Protein AF-A0A929E1N0-F1 (afdb_monomer)

Radius of gyration: 16.34 Å; Cα contacts (8 Å, |Δi|>4): 172; chains: 1; bounding box: 39×38×42 Å

Nearest PDB structures (foldseek):
  8rbm-assembly1_C  TM=8.958E-01  e=3.856E-07  Azotobacter vinelandii DJ
  8rb9-assembly1_C  TM=8.964E-01  e=5.893E-07  Azotobacter vinelandii DJ
  7zc6-assembly1_C  TM=8.868E-01  e=7.982E-06  Clostridium tetanomorphum
  8ad0-assembly1_A  TM=7.664E-01  e=1.557E-02  Vibrio cholerae

pLDDT: mean 90.68, std 6.7, range [62.09, 97.5]

Structure (mmCIF, N/CA/C/O backbone):
data_AF-A0A929E1N0-F1
#
_entry.id   AF-A0A929E1N0-F1
#
loop_
_atom_site.group_PDB
_atom_site.id
_atom_site.type_symbol
_atom_site.label_atom_id
_atom_site.label_alt_id
_atom_site.label_comp_id
_atom_site.label_asym_id
_atom_site.label_entity_id
_atom_site.label_seq_id
_atom_site.pdbx_PDB_ins_code
_atom_site.Cartn_x
_atom_site.Cartn_y
_atom_site.Cartn_z
_atom_site.occupancy
_atom_site.B_iso_or_equiv
_atom_site.auth_seq_id
_atom_site.auth_comp_id
_atom_site.auth_asym_id
_atom_site.auth_atom_id
_atom_site.pdbx_PDB_model_num
ATOM 1 N N . ALA A 1 1 ? 4.372 -18.404 -19.127 1.00 62.09 1 ALA A N 1
ATOM 2 C CA . ALA A 1 1 ? 5.176 -17.820 -18.043 1.00 62.09 1 ALA A CA 1
ATOM 3 C C . ALA A 1 1 ? 6.484 -18.589 -17.986 1.00 62.09 1 ALA A C 1
ATOM 5 O O . ALA A 1 1 ? 6.445 -19.800 -17.761 1.00 62.09 1 ALA A O 1
ATOM 6 N N . GLY A 1 2 ? 7.587 -17.924 -18.317 1.00 73.00 2 GLY A N 1
ATOM 7 C CA . GLY A 1 2 ? 8.935 -18.455 -18.166 1.00 73.00 2 GLY A CA 1
ATOM 8 C C . GLY A 1 2 ? 9.344 -18.569 -16.691 1.00 73.00 2 GLY A C 1
ATOM 9 O O . GLY A 1 2 ? 8.552 -18.255 -15.797 1.00 73.00 2 GLY A O 1
ATOM 10 N N . PRO A 1 3 ? 10.561 -19.058 -16.408 1.00 73.81 3 PRO A N 1
ATOM 11 C CA . PRO A 1 3 ? 11.113 -19.069 -15.056 1.00 73.81 3 PRO A CA 1
ATOM 12 C C . PRO A 1 3 ? 11.231 -17.633 -14.517 1.00 73.81 3 PRO A C 1
ATOM 14 O O . PRO A 1 3 ? 11.867 -16.805 -15.157 1.00 73.81 3 PRO A O 1
ATOM 17 N N . GLY A 1 4 ? 10.628 -17.347 -13.359 1.00 76.56 4 GLY A N 1
ATOM 18 C CA . GLY A 1 4 ? 10.686 -16.029 -12.701 1.00 76.56 4 GLY A CA 1
ATOM 19 C C . GLY A 1 4 ? 9.503 -15.093 -12.985 1.00 76.56 4 GLY A C 1
ATOM 20 O O . GLY A 1 4 ? 9.252 -14.183 -12.199 1.00 76.56 4 GLY A O 1
ATOM 21 N N . ASP A 1 5 ? 8.720 -15.348 -14.037 1.00 87.38 5 ASP A N 1
ATOM 22 C CA . ASP A 1 5 ? 7.544 -14.533 -14.360 1.00 87.38 5 ASP A CA 1
ATOM 23 C C . ASP A 1 5 ? 6.492 -14.590 -13.249 1.00 87.38 5 ASP A C 1
ATOM 25 O O . ASP A 1 5 ? 6.153 -15.658 -12.725 1.00 87.38 5 ASP A O 1
ATOM 29 N N . ARG A 1 6 ? 5.892 -13.438 -12.952 1.00 86.69 6 ARG A N 1
ATOM 30 C CA . ARG A 1 6 ? 4.810 -13.331 -11.974 1.00 86.69 6 ARG A CA 1
ATOM 31 C C . ARG A 1 6 ? 3.466 -13.409 -12.674 1.00 86.69 6 ARG A C 1
ATOM 33 O O . ARG A 1 6 ? 3.190 -12.669 -13.618 1.00 86.69 6 ARG A O 1
ATOM 40 N N . LEU A 1 7 ? 2.611 -14.290 -12.172 1.00 89.69 7 LEU A N 1
ATOM 41 C CA . LEU A 1 7 ? 1.217 -14.386 -12.583 1.00 89.69 7 LEU A CA 1
ATOM 42 C C . LEU A 1 7 ? 0.371 -13.540 -11.638 1.00 89.69 7 LEU A C 1
ATOM 44 O O . LEU A 1 7 ? 0.396 -13.758 -10.430 1.00 89.69 7 LEU A O 1
ATOM 48 N N . ILE A 1 8 ? -0.360 -12.571 -12.178 1.00 89.75 8 ILE A N 1
ATOM 49 C CA . ILE A 1 8 ? -1.186 -11.643 -11.406 1.00 89.75 8 ILE A CA 1
ATOM 50 C C . ILE A 1 8 ? -2.644 -11.820 -11.814 1.00 89.75 8 ILE A C 1
ATOM 52 O O . ILE A 1 8 ? -3.006 -11.630 -12.976 1.00 89.75 8 ILE A O 1
ATOM 56 N N . VAL A 1 9 ? -3.494 -12.155 -10.848 1.00 90.88 9 VAL A N 1
ATOM 57 C CA . VAL A 1 9 ? -4.940 -12.307 -11.042 1.00 90.88 9 VAL A CA 1
ATOM 58 C C . VAL A 1 9 ? -5.650 -11.042 -10.568 1.00 90.88 9 VAL A C 1
ATOM 60 O O . VAL A 1 9 ? -5.333 -10.510 -9.507 1.00 90.88 9 VAL A O 1
ATOM 63 N N . GLY A 1 10 ? -6.626 -10.559 -11.340 1.00 85.88 10 GLY A N 1
ATOM 64 C CA . GLY A 1 10 ? -7.432 -9.392 -10.967 1.00 85.88 10 GLY A CA 1
ATOM 65 C C . GLY A 1 10 ? -6.797 -8.050 -11.338 1.00 85.88 10 GLY A C 1
ATOM 66 O O . GLY A 1 10 ? -7.002 -7.064 -10.632 1.00 85.88 10 GLY A O 1
ATOM 67 N N . GLY A 1 11 ? -6.037 -8.003 -12.439 1.00 83.50 11 GLY A N 1
ATOM 68 C CA . GLY A 1 11 ? -5.536 -6.765 -13.050 1.00 83.50 11 GLY A CA 1
ATOM 69 C C . GLY A 1 11 ? -4.070 -6.423 -12.756 1.00 83.50 11 GLY A C 1
ATOM 70 O O . GLY A 1 11 ? -3.513 -6.895 -11.770 1.00 83.50 11 GLY A O 1
ATOM 71 N N . PRO A 1 12 ? -3.446 -5.541 -13.558 1.00 78.88 12 PRO A N 1
ATOM 72 C CA . PRO A 1 12 ? -2.018 -5.229 -13.447 1.00 78.88 12 PRO A CA 1
ATOM 73 C C . PRO A 1 12 ? -1.679 -4.364 -12.223 1.00 78.88 12 PRO A C 1
ATOM 75 O O . PRO A 1 12 ? -0.550 -4.381 -11.753 1.00 78.88 12 PRO A O 1
ATOM 78 N N . MET A 1 13 ? -2.656 -3.609 -11.706 1.00 82.06 13 MET A N 1
ATOM 79 C CA . MET A 1 13 ? -2.451 -2.642 -10.617 1.00 82.06 13 MET A CA 1
ATOM 80 C C . MET A 1 13 ? -2.979 -3.156 -9.276 1.00 82.06 13 MET A C 1
ATOM 82 O O . MET A 1 13 ? -2.273 -3.153 -8.274 1.00 82.06 13 MET A O 1
ATOM 86 N N . ARG A 1 14 ? -4.242 -3.604 -9.256 1.00 86.19 14 ARG A N 1
ATOM 87 C CA . ARG A 1 14 ? -4.933 -4.063 -8.039 1.00 86.19 14 ARG A CA 1
ATOM 88 C C . ARG A 1 14 ? -4.905 -5.576 -7.849 1.00 86.19 14 ARG A C 1
ATOM 90 O O . ARG A 1 14 ? -5.376 -6.051 -6.821 1.00 86.19 14 ARG A O 1
ATOM 97 N N . GLY A 1 15 ? -4.358 -6.317 -8.807 1.00 87.25 15 GLY A N 1
ATOM 98 C CA . GLY A 1 15 ? -4.316 -7.764 -8.728 1.00 87.25 15 GLY A CA 1
ATOM 99 C C . GLY A 1 15 ? -3.417 -8.288 -7.612 1.00 87.25 15 GLY A C 1
ATOM 100 O O . GLY A 1 15 ? -2.708 -7.548 -6.915 1.00 87.25 15 GLY A O 1
ATOM 101 N N . VAL A 1 16 ? -3.467 -9.603 -7.447 1.00 86.75 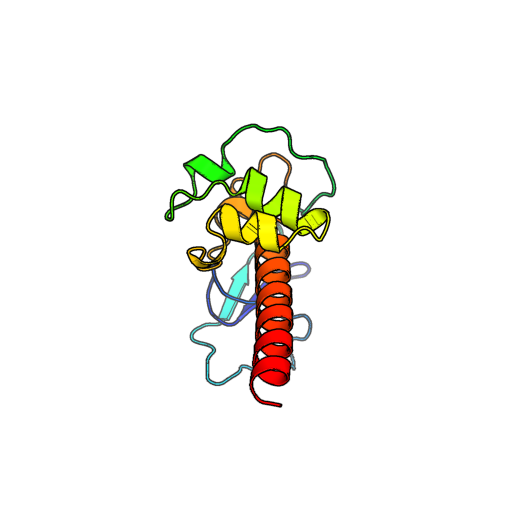16 VAL A N 1
ATOM 102 C CA . VAL A 1 16 ? -2.658 -10.352 -6.488 1.00 86.75 16 VAL A CA 1
ATOM 103 C C . VAL A 1 16 ? -1.797 -11.338 -7.261 1.00 86.75 16 VAL A C 1
ATOM 105 O O . VAL A 1 16 ? -2.271 -11.990 -8.192 1.00 86.75 16 VAL A O 1
ATOM 108 N N . ALA A 1 17 ? -0.520 -11.415 -6.891 1.00 87.94 17 ALA A N 1
ATOM 109 C CA . ALA A 1 17 ? 0.381 -12.410 -7.446 1.00 87.94 17 ALA A CA 1
ATOM 110 C C . ALA A 1 17 ? 0.006 -13.795 -6.900 1.00 87.94 17 ALA A C 1
ATOM 112 O O . ALA A 1 17 ? -0.066 -13.969 -5.683 1.00 87.94 17 ALA A O 1
ATOM 113 N N . ILE A 1 18 ? -0.236 -14.759 -7.787 1.00 89.12 18 ILE A N 1
ATOM 114 C CA . ILE A 1 18 ? -0.504 -16.146 -7.395 1.00 89.12 18 ILE A CA 1
ATOM 115 C C . ILE A 1 18 ? 0.808 -16.902 -7.224 1.00 89.12 18 ILE A C 1
ATOM 117 O O . ILE A 1 18 ? 1.762 -16.709 -7.981 1.00 89.12 18 ILE A O 1
ATOM 121 N N . TYR A 1 19 ? 0.846 -17.758 -6.209 1.00 85.62 19 TYR A N 1
ATOM 122 C CA . TYR A 1 19 ? 1.989 -18.625 -5.937 1.00 85.62 19 TYR A CA 1
ATOM 123 C C . TYR A 1 19 ? 1.886 -19.947 -6.703 1.00 85.62 19 TYR A C 1
ATOM 125 O O . TYR A 1 19 ? 2.880 -20.445 -7.227 1.00 85.62 19 TYR A O 1
ATOM 133 N N . ASP A 1 20 ? 0.668 -20.482 -6.795 1.00 87.62 20 ASP A N 1
ATOM 134 C CA . ASP A 1 20 ? 0.371 -21.758 -7.430 1.00 87.62 20 ASP A CA 1
ATOM 135 C C . ASP A 1 20 ? -0.428 -21.543 -8.723 1.00 87.62 20 ASP A C 1
ATOM 137 O O . ASP A 1 20 ? -1.405 -20.792 -8.755 1.00 87.62 20 ASP A O 1
ATOM 141 N N . LYS A 1 21 ? -0.001 -22.210 -9.797 1.00 86.62 21 LYS A N 1
ATOM 142 C CA . LYS A 1 21 ? -0.649 -22.154 -11.114 1.00 86.62 21 LYS A CA 1
ATOM 143 C C . LYS A 1 21 ? -1.953 -22.952 -11.141 1.00 86.62 21 LYS A C 1
ATOM 145 O O . LYS A 1 21 ? -2.804 -22.662 -11.980 1.00 86.62 21 LYS A O 1
ATOM 150 N N . ASP A 1 22 ? -2.124 -23.883 -10.207 1.00 89.06 22 ASP A N 1
ATOM 151 C CA . ASP A 1 22 ? -3.285 -24.768 -10.130 1.00 89.06 22 ASP A CA 1
ATOM 152 C C . ASP A 1 22 ? -4.404 -24.212 -9.222 1.00 89.06 22 ASP A C 1
ATOM 154 O O . ASP A 1 22 ? -5.491 -24.783 -9.152 1.00 89.06 22 ASP A O 1
ATOM 158 N N . GLN A 1 23 ? -4.193 -23.051 -8.582 1.00 87.06 23 GLN A N 1
ATOM 159 C CA . GLN A 1 23 ? -5.126 -22.417 -7.632 1.00 87.06 23 GLN A CA 1
ATOM 160 C C . GLN A 1 23 ? -6.495 -22.028 -8.239 1.00 87.06 23 GLN A C 1
ATOM 162 O O . GLN A 1 23 ? -7.456 -21.782 -7.507 1.00 87.06 23 GLN A O 1
ATOM 167 N N . GLY A 1 24 ? -6.612 -21.981 -9.568 1.00 84.94 24 GLY A N 1
ATOM 168 C CA . GLY A 1 24 ? -7.808 -21.495 -10.256 1.00 84.94 24 GLY A CA 1
ATOM 169 C C . GLY A 1 24 ? -8.019 -19.982 -10.094 1.00 84.94 24 GLY A C 1
ATOM 170 O O . GLY A 1 24 ? -7.243 -19.281 -9.447 1.00 84.94 24 GLY A O 1
ATOM 171 N N . VAL A 1 25 ? -9.071 -19.450 -10.723 1.00 87.88 25 VAL A N 1
ATOM 172 C CA . VAL A 1 25 ? -9.422 -18.019 -10.662 1.00 87.88 25 VAL A CA 1
ATOM 173 C C . VAL A 1 25 ? -10.766 -17.820 -9.966 1.00 87.88 25 VAL A C 1
ATOM 175 O O . VAL A 1 25 ? -11.720 -18.558 -10.207 1.00 87.88 25 VAL A O 1
ATOM 178 N N . GLY A 1 26 ? -10.846 -16.817 -9.090 1.00 85.19 26 GLY A N 1
ATOM 179 C CA . GLY A 1 26 ? -12.093 -16.446 -8.417 1.00 85.19 26 GLY A CA 1
ATOM 180 C C . GLY A 1 26 ? -13.064 -15.710 -9.345 1.00 85.19 26 GLY A C 1
ATOM 181 O O . GLY A 1 26 ? -12.656 -15.130 -10.347 1.00 85.19 26 GLY A O 1
ATOM 182 N N . LYS A 1 27 ? -14.351 -15.668 -8.978 1.00 87.00 27 LYS A N 1
ATOM 183 C CA . LYS A 1 27 ? -15.403 -14.960 -9.742 1.00 87.00 27 LYS A CA 1
ATOM 184 C C . LYS A 1 27 ? -15.114 -13.466 -9.949 1.00 87.00 27 LYS A C 1
ATOM 186 O O . LYS A 1 27 ? -15.553 -12.882 -10.931 1.00 87.00 27 LYS A O 1
ATOM 191 N N . ASP A 1 28 ? -14.378 -12.864 -9.016 1.00 83.06 28 ASP A N 1
ATOM 192 C CA . ASP A 1 28 ? -14.049 -11.438 -9.019 1.00 83.06 28 ASP A CA 1
ATOM 193 C C . ASP A 1 28 ? -12.801 -11.143 -9.880 1.00 83.06 28 ASP A C 1
ATOM 195 O O . ASP A 1 28 ? -12.405 -9.988 -10.059 1.00 83.06 28 ASP A O 1
ATOM 199 N N . ALA A 1 29 ? -12.168 -12.184 -10.440 1.00 83.31 29 ALA A N 1
ATOM 200 C CA . ALA A 1 29 ? -11.040 -12.043 -11.344 1.00 83.31 29 ALA A CA 1
ATOM 201 C C . ALA A 1 29 ? -11.512 -11.574 -12.725 1.00 83.31 29 ALA A C 1
ATOM 203 O O . ALA A 1 29 ? -12.130 -12.314 -13.484 1.00 83.31 29 ALA A O 1
ATOM 204 N N . TYR A 1 30 ? -11.147 -10.347 -13.085 1.00 84.62 30 TYR A N 1
ATOM 205 C CA . TYR A 1 30 ? -11.462 -9.759 -14.391 1.00 84.62 30 TYR A CA 1
ATOM 206 C C . TYR A 1 30 ? -10.319 -9.876 -15.415 1.00 84.62 30 TYR A C 1
ATOM 208 O O . TYR A 1 30 ? -10.434 -9.382 -16.533 1.00 84.62 30 TYR A O 1
ATOM 216 N N . GLY A 1 31 ? -9.200 -10.508 -15.051 1.00 87.94 31 GLY A N 1
ATOM 217 C CA . GLY A 1 31 ? -8.087 -10.751 -15.967 1.00 87.94 31 GLY A CA 1
ATOM 218 C C . GLY A 1 31 ? -6.898 -11.446 -15.310 1.00 87.94 31 GLY A C 1
ATOM 219 O O . GLY A 1 31 ? -6.694 -11.328 -14.098 1.00 87.94 31 GLY A O 1
ATOM 220 N N . LEU A 1 32 ? -6.113 -12.146 -16.131 1.00 89.75 32 LEU A N 1
ATOM 221 C CA . LEU A 1 32 ? -4.841 -12.769 -15.770 1.00 89.75 32 LEU A CA 1
ATOM 222 C C . LEU A 1 32 ? -3.716 -12.058 -16.525 1.00 89.75 32 LEU A C 1
ATOM 224 O O . LEU A 1 32 ? -3.748 -11.964 -17.750 1.00 89.75 32 LEU A O 1
ATOM 228 N N . PHE A 1 33 ? -2.726 -11.576 -15.786 1.00 88.88 33 PHE A N 1
ATOM 229 C CA . PHE A 1 33 ? -1.583 -10.845 -16.312 1.00 88.88 33 PHE A CA 1
ATOM 230 C C . PHE A 1 33 ? -0.313 -11.647 -16.059 1.00 88.88 33 PHE A C 1
ATOM 232 O O . PHE A 1 33 ? -0.124 -12.207 -14.980 1.00 88.88 33 PHE A O 1
ATOM 239 N N . VAL A 1 34 ? 0.555 -11.694 -17.065 1.00 89.50 34 VAL A N 1
ATOM 240 C CA . VAL A 1 34 ? 1.896 -12.267 -16.952 1.00 89.50 34 VAL A CA 1
ATOM 241 C C . VAL A 1 34 ? 2.869 -11.102 -16.983 1.00 89.50 34 VAL A C 1
ATOM 243 O O . VAL A 1 34 ? 2.912 -10.370 -17.969 1.00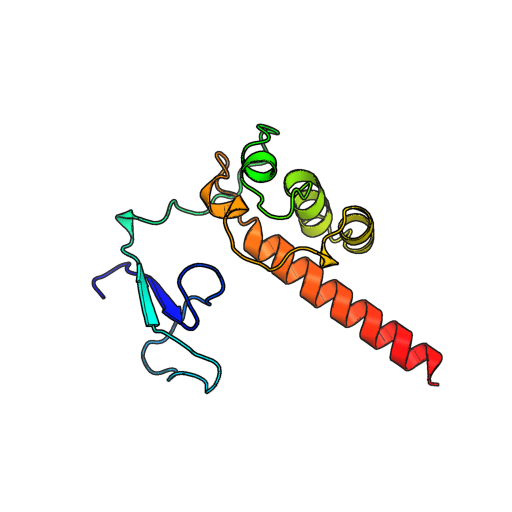 89.50 34 VAL A O 1
ATOM 246 N N . VAL A 1 35 ? 3.601 -10.909 -15.891 1.00 85.88 35 VAL A N 1
ATOM 247 C CA . VAL A 1 35 ? 4.623 -9.867 -15.774 1.00 85.88 35 VAL A CA 1
ATOM 248 C C . VAL A 1 35 ? 5.983 -10.542 -15.814 1.00 85.88 35 VAL A C 1
ATOM 250 O O . VAL A 1 35 ? 6.242 -11.441 -15.010 1.00 85.88 35 VAL A O 1
ATOM 253 N N . SER A 1 36 ? 6.823 -10.119 -16.759 1.00 87.75 36 SER A N 1
ATOM 254 C CA . SER A 1 36 ? 8.196 -10.611 -16.877 1.00 87.75 36 SER A CA 1
ATOM 255 C C . SER A 1 36 ? 8.990 -10.249 -15.625 1.00 87.75 36 SER A C 1
ATOM 257 O O . SER A 1 36 ? 8.821 -9.159 -15.071 1.00 87.75 36 SER A O 1
ATOM 259 N N . ASP A 1 37 ? 9.893 -11.130 -15.199 1.00 82.56 37 ASP A N 1
ATOM 260 C CA . ASP A 1 37 ? 10.814 -10.846 -14.089 1.00 82.56 37 ASP A CA 1
ATOM 261 C C . ASP A 1 37 ? 11.654 -9.577 -14.340 1.00 82.56 37 ASP A C 1
ATOM 263 O O . ASP A 1 37 ? 11.932 -8.809 -13.421 1.00 82.56 37 ASP A O 1
ATOM 267 N N . SER A 1 38 ? 11.972 -9.286 -15.608 1.00 82.69 38 SER A N 1
ATOM 268 C CA . SER A 1 38 ? 12.704 -8.077 -16.015 1.00 82.69 38 SER A CA 1
ATOM 269 C C . SER A 1 38 ? 11.965 -6.769 -15.735 1.00 82.69 38 SER A C 1
ATOM 271 O O . SER A 1 38 ? 12.600 -5.723 -15.596 1.00 82.69 38 SER A O 1
ATOM 273 N N . ASP A 1 39 ? 10.634 -6.810 -15.694 1.00 78.69 39 ASP A N 1
ATOM 274 C CA . ASP A 1 39 ? 9.799 -5.609 -15.699 1.00 78.69 39 ASP A CA 1
ATOM 275 C C . ASP A 1 39 ? 9.502 -5.114 -14.283 1.00 78.69 39 ASP A C 1
ATOM 277 O O . ASP A 1 39 ? 9.081 -3.968 -14.098 1.00 78.69 39 ASP A O 1
ATOM 281 N N . PHE A 1 40 ? 9.726 -5.956 -13.267 1.00 72.56 40 PHE A N 1
ATOM 282 C CA . PHE A 1 40 ? 9.432 -5.614 -11.884 1.00 72.56 40 PHE A CA 1
ATOM 283 C C . PHE A 1 40 ? 10.715 -5.417 -11.066 1.00 72.56 40 PHE A C 1
ATOM 285 O O . PHE A 1 40 ? 11.461 -6.371 -10.842 1.00 72.56 40 PHE A O 1
ATOM 292 N N . PRO A 1 41 ? 10.980 -4.206 -10.543 1.00 71.00 41 PRO A N 1
ATOM 293 C CA . PRO A 1 41 ? 12.140 -3.994 -9.692 1.00 71.00 41 PRO A CA 1
ATOM 294 C C . PRO A 1 41 ? 12.029 -4.836 -8.405 1.00 71.00 41 PRO A C 1
ATOM 296 O O . PRO A 1 41 ? 10.951 -4.907 -7.806 1.00 71.00 41 PRO A O 1
ATOM 299 N N . PRO A 1 42 ? 13.122 -5.470 -7.940 1.00 80.81 42 PRO A N 1
ATOM 300 C CA . PRO A 1 42 ? 13.107 -6.256 -6.712 1.00 80.81 42 PRO A CA 1
ATOM 301 C C . PRO A 1 42 ? 12.742 -5.378 -5.517 1.00 80.81 42 PRO A C 1
ATOM 303 O O . PRO A 1 42 ? 13.205 -4.244 -5.410 1.00 80.81 42 PRO A O 1
ATOM 306 N N . VAL A 1 43 ? 11.935 -5.920 -4.610 1.00 85.06 43 VAL A N 1
ATOM 307 C CA . VAL A 1 43 ? 11.616 -5.265 -3.339 1.00 85.06 43 VAL A CA 1
ATOM 308 C C . VAL A 1 43 ? 12.847 -5.317 -2.438 1.00 85.06 43 VAL A C 1
ATOM 310 O O . VAL A 1 43 ? 13.520 -6.345 -2.379 1.00 85.06 43 VAL A O 1
ATOM 313 N N . THR A 1 44 ? 13.133 -4.225 -1.738 1.00 86.94 44 THR A N 1
ATOM 314 C CA . THR A 1 44 ? 14.230 -4.137 -0.769 1.00 86.9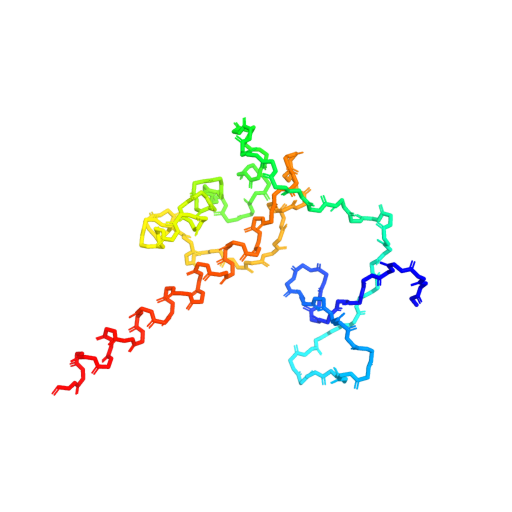4 44 THR A CA 1
ATOM 315 C C . THR A 1 44 ? 13.715 -3.676 0.596 1.00 86.94 44 THR A C 1
ATOM 317 O O . THR A 1 44 ? 12.598 -3.172 0.741 1.00 86.94 44 THR A O 1
ATOM 320 N N . ASP A 1 45 ? 14.552 -3.862 1.609 1.00 83.88 45 ASP A N 1
ATOM 321 C CA . ASP A 1 45 ? 14.351 -3.503 3.015 1.00 83.88 45 ASP A CA 1
ATOM 322 C C . ASP A 1 45 ? 15.037 -2.178 3.396 1.00 83.88 45 ASP A C 1
ATOM 324 O O . ASP A 1 45 ? 15.155 -1.823 4.568 1.00 83.88 45 ASP A O 1
ATOM 328 N N . ILE A 1 46 ? 15.481 -1.410 2.399 1.00 89.50 46 ILE A N 1
ATOM 329 C CA . ILE A 1 46 ? 16.181 -0.147 2.619 1.00 89.50 46 ILE A CA 1
ATOM 330 C C . ILE A 1 46 ? 15.208 0.895 3.185 1.00 89.50 46 ILE A C 1
ATOM 332 O O . ILE A 1 46 ? 14.058 1.029 2.754 1.00 89.50 46 ILE A O 1
ATOM 336 N N . ALA A 1 47 ? 15.694 1.692 4.136 1.00 91.62 47 ALA A N 1
ATOM 337 C CA . ALA A 1 47 ? 14.931 2.778 4.734 1.00 91.62 47 ALA A CA 1
ATOM 338 C C . ALA A 1 47 ? 14.463 3.824 3.701 1.00 91.62 47 ALA A C 1
ATOM 340 O O . ALA A 1 47 ? 15.060 4.039 2.644 1.00 91.62 47 ALA A O 1
ATOM 341 N N . CYS A 1 48 ? 13.377 4.528 4.028 1.00 93.38 48 CYS A N 1
ATOM 342 C CA . CYS A 1 48 ? 12.858 5.598 3.179 1.00 93.38 48 CYS A CA 1
ATOM 343 C C . CYS A 1 48 ? 13.874 6.744 3.026 1.00 93.38 48 CYS A C 1
ATOM 345 O O . CYS A 1 48 ? 14.281 7.355 4.011 1.00 93.38 48 CYS A O 1
ATOM 347 N N . LEU A 1 49 ? 14.194 7.096 1.777 1.00 94.44 49 LEU A N 1
ATOM 348 C CA . LEU A 1 49 ? 15.106 8.198 1.434 1.00 94.44 49 LEU A CA 1
ATOM 349 C C . LEU A 1 49 ? 14.454 9.592 1.508 1.00 94.44 49 LEU A C 1
ATOM 351 O O . LEU A 1 49 ? 15.129 10.594 1.311 1.00 94.44 49 LEU A O 1
ATOM 355 N N . ASN A 1 50 ? 13.143 9.669 1.761 1.00 93.88 50 ASN A N 1
ATOM 356 C CA . ASN A 1 50 ? 12.346 10.906 1.739 1.00 93.88 50 ASN A CA 1
ATOM 357 C C . ASN A 1 50 ? 12.429 11.693 0.411 1.00 93.88 50 ASN A C 1
ATOM 359 O O . ASN A 1 50 ? 12.335 12.914 0.408 1.00 93.88 50 ASN A O 1
ATOM 363 N N . CYS A 1 51 ? 12.558 10.998 -0.725 1.00 95.31 51 CYS A N 1
ATOM 364 C CA . CYS A 1 51 ? 12.644 11.622 -2.053 1.00 95.31 51 CYS A CA 1
ATOM 365 C C . CYS A 1 51 ? 11.329 12.240 -2.566 1.00 95.31 51 CYS A C 1
ATOM 367 O O . CYS A 1 51 ? 11.364 13.098 -3.434 1.00 95.31 51 CYS A O 1
ATOM 369 N N . GLY A 1 52 ? 10.167 11.805 -2.065 1.00 94.75 52 GLY A N 1
ATOM 370 C CA . GLY A 1 52 ? 8.858 12.353 -2.455 1.00 94.75 52 GLY A CA 1
ATOM 371 C C . GLY A 1 52 ? 8.230 11.779 -3.735 1.00 94.75 52 GLY A C 1
ATOM 372 O O . GLY A 1 52 ? 7.045 12.009 -3.959 1.00 94.75 52 GLY A O 1
ATOM 373 N N . GLU A 1 53 ? 8.938 10.956 -4.515 1.00 96.31 53 GLU A N 1
ATOM 374 C CA . GLU A 1 53 ? 8.429 10.373 -5.778 1.00 96.31 53 GLU A CA 1
ATOM 375 C C . GLU A 1 53 ? 7.091 9.632 -5.613 1.00 96.31 53 GLU A C 1
ATOM 377 O O . GLU A 1 53 ? 6.144 9.828 -6.371 1.00 96.31 53 GLU A O 1
ATOM 382 N N . CYS A 1 54 ? 6.965 8.828 -4.553 1.00 95.50 54 CYS A N 1
ATOM 383 C CA . CYS A 1 54 ? 5.729 8.098 -4.260 1.00 95.50 54 CYS A CA 1
ATOM 384 C C . CYS A 1 54 ? 4.523 9.005 -3.948 1.00 95.50 54 CYS A C 1
ATOM 386 O O . CYS A 1 54 ? 3.386 8.581 -4.148 1.00 95.50 54 CYS A O 1
ATOM 388 N N . VAL A 1 55 ? 4.762 10.229 -3.463 1.00 96.25 55 VAL A N 1
ATOM 389 C CA . VAL A 1 55 ? 3.720 11.233 -3.197 1.00 96.25 55 VAL A CA 1
ATOM 390 C C . VAL A 1 55 ? 3.329 11.919 -4.503 1.00 96.25 55 VAL A C 1
ATOM 392 O O . VAL A 1 55 ? 2.142 12.032 -4.798 1.00 96.25 55 VAL A O 1
ATOM 395 N N . ALA A 1 56 ? 4.316 12.306 -5.318 1.00 96.44 56 ALA A N 1
ATOM 396 C CA . ALA A 1 56 ? 4.093 12.950 -6.611 1.00 96.44 56 ALA A CA 1
ATOM 397 C C . ALA A 1 56 ? 3.330 12.049 -7.599 1.00 96.44 56 ALA A C 1
ATOM 399 O O . ALA A 1 56 ? 2.416 12.511 -8.278 1.00 96.44 56 ALA A O 1
ATOM 400 N N . ALA A 1 57 ? 3.655 10.754 -7.638 1.00 95.38 57 ALA A N 1
ATOM 401 C CA . ALA A 1 57 ? 2.989 9.782 -8.502 1.00 95.38 57 ALA A CA 1
ATOM 402 C C . ALA A 1 57 ? 1.614 9.320 -7.979 1.00 95.38 57 ALA A C 1
ATOM 404 O O . ALA A 1 57 ? 0.918 8.571 -8.665 1.00 95.38 57 ALA A O 1
ATOM 405 N N . CYS A 1 58 ? 1.211 9.705 -6.760 1.00 96.50 58 CYS A N 1
ATOM 406 C CA . CYS A 1 58 ? -0.037 9.233 -6.171 1.00 96.50 58 CYS A CA 1
ATOM 407 C C . CYS A 1 58 ? -1.254 9.936 -6.807 1.00 96.50 58 CYS A C 1
ATOM 409 O O . CYS A 1 58 ? -1.442 11.137 -6.598 1.00 96.50 58 CYS A O 1
ATOM 411 N N . PRO A 1 59 ? -2.164 9.210 -7.484 1.00 95.19 59 PRO A N 1
ATOM 412 C CA . PRO A 1 59 ? -3.359 9.810 -8.086 1.00 95.19 59 PRO A CA 1
ATOM 413 C C . PRO A 1 59 ? -4.343 10.360 -7.042 1.00 95.19 59 PRO A C 1
ATOM 415 O O . PRO A 1 59 ? -5.066 11.311 -7.318 1.00 95.19 59 PRO A O 1
ATOM 418 N N . ALA A 1 60 ? -4.343 9.796 -5.830 1.00 95.81 60 ALA A N 1
ATOM 419 C CA . ALA A 1 60 ? -5.139 10.271 -4.698 1.00 95.81 60 ALA A CA 1
ATOM 420 C C . ALA A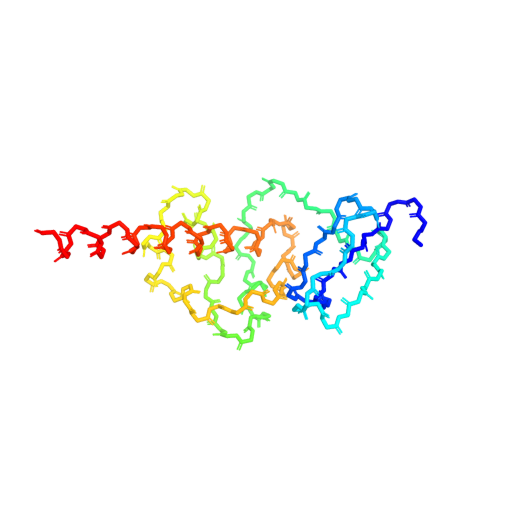 1 60 ? -4.454 11.399 -3.901 1.00 95.81 60 ALA A C 1
ATOM 422 O O . ALA A 1 60 ? -5.015 11.868 -2.916 1.00 95.81 60 ALA A O 1
ATOM 423 N N . ARG A 1 61 ? -3.243 11.828 -4.301 1.00 94.44 61 ARG A N 1
ATOM 424 C CA . ARG A 1 61 ? -2.451 12.878 -3.631 1.00 94.44 61 ARG A CA 1
ATOM 425 C C . ARG A 1 61 ? -2.221 12.620 -2.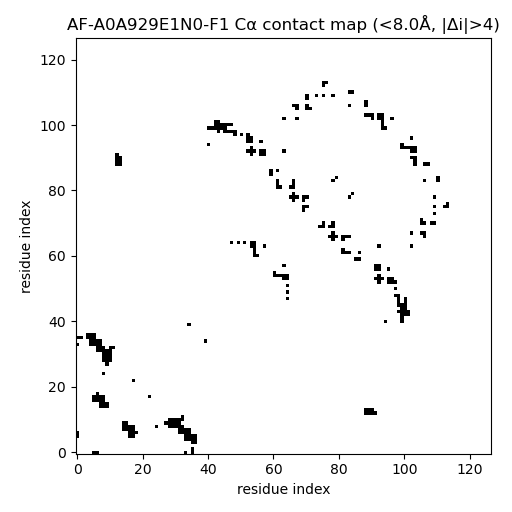134 1.00 94.44 61 ARG A C 1
ATOM 427 O O . ARG A 1 61 ? -2.229 13.543 -1.325 1.00 94.44 61 ARG A O 1
ATOM 434 N N . LEU A 1 62 ? -2.009 11.355 -1.773 1.00 96.31 62 LEU A N 1
ATOM 435 C CA . LEU A 1 62 ? -1.755 10.944 -0.394 1.00 96.31 62 LEU A CA 1
ATOM 436 C C . LEU A 1 62 ? -0.280 11.087 -0.020 1.00 96.31 62 LEU A C 1
ATOM 438 O O . LEU A 1 62 ? 0.618 10.883 -0.839 1.00 96.31 62 LEU A O 1
ATOM 442 N N . SER A 1 63 ? -0.032 11.338 1.264 1.00 95.88 63 SER A N 1
ATOM 443 C CA . SER A 1 63 ? 1.309 11.315 1.855 1.00 95.88 63 SER A CA 1
ATOM 444 C C . SER A 1 63 ? 1.760 9.868 2.099 1.00 95.88 63 SER A C 1
ATOM 446 O O . SER A 1 63 ? 1.824 9.375 3.227 1.00 95.88 63 SER A O 1
ATOM 448 N N . VAL A 1 64 ? 2.011 9.139 1.007 1.00 96.00 64 VAL A N 1
ATOM 449 C CA . VAL A 1 64 ? 2.271 7.690 1.037 1.00 96.00 64 VAL A CA 1
ATOM 450 C C . VAL A 1 64 ? 3.511 7.338 1.861 1.00 96.00 64 VAL A C 1
ATOM 452 O O . VAL A 1 64 ? 3.541 6.312 2.544 1.00 96.00 64 VAL A O 1
ATOM 455 N N . ASN A 1 65 ? 4.531 8.195 1.837 1.00 95.00 65 ASN A N 1
ATOM 456 C CA . ASN A 1 65 ? 5.726 8.034 2.661 1.00 95.00 65 ASN A CA 1
ATOM 457 C C . ASN A 1 65 ? 5.387 8.015 4.160 1.00 95.00 65 ASN A C 1
ATOM 459 O O . ASN A 1 65 ? 5.942 7.194 4.882 1.00 95.00 65 ASN A O 1
ATOM 463 N N . MET A 1 66 ? 4.473 8.869 4.627 1.00 96.38 66 MET A N 1
ATOM 464 C CA . MET A 1 66 ? 4.071 8.913 6.036 1.00 96.38 66 MET A CA 1
ATOM 465 C C . MET A 1 66 ? 3.163 7.742 6.400 1.00 96.38 66 MET A C 1
ATOM 467 O O . MET A 1 66 ? 3.448 7.044 7.370 1.00 96.38 66 MET A O 1
ATOM 471 N N . ILE A 1 67 ? 2.144 7.462 5.578 1.00 97.00 67 ILE A N 1
ATOM 472 C CA . ILE A 1 67 ? 1.226 6.324 5.769 1.00 97.00 67 ILE A CA 1
ATOM 473 C C . ILE A 1 67 ? 2.013 5.021 5.945 1.00 97.00 67 ILE A C 1
ATOM 475 O O . ILE A 1 67 ? 1.813 4.288 6.909 1.00 97.00 67 ILE A O 1
ATOM 479 N N . THR A 1 68 ? 2.952 4.748 5.037 1.00 95.56 68 THR A N 1
ATOM 480 C CA . THR A 1 68 ? 3.727 3.498 5.056 1.00 95.56 68 THR A CA 1
ATOM 481 C C . THR A 1 68 ? 4.734 3.430 6.198 1.00 95.56 68 THR A C 1
ATOM 483 O O . THR A 1 68 ? 4.977 2.343 6.709 1.00 95.56 68 THR A O 1
ATOM 486 N N . ARG A 1 69 ? 5.291 4.565 6.644 1.00 94.62 69 ARG A N 1
ATOM 487 C CA . ARG A 1 69 ? 6.134 4.616 7.850 1.00 94.62 69 ARG A CA 1
ATOM 488 C C . ARG A 1 69 ? 5.331 4.280 9.100 1.00 94.62 69 ARG A C 1
ATOM 490 O O . ARG A 1 69 ? 5.797 3.500 9.914 1.00 94.62 69 ARG A O 1
ATOM 497 N N . PHE A 1 70 ? 4.133 4.836 9.258 1.00 96.75 70 PHE A N 1
ATOM 498 C CA . PHE A 1 70 ? 3.290 4.494 10.404 1.00 96.75 70 PHE A CA 1
ATOM 499 C C . PHE A 1 70 ? 2.845 3.032 10.369 1.00 96.75 70 PHE A C 1
ATOM 501 O O . PHE A 1 70 ? 2.925 2.359 11.393 1.00 96.75 70 PHE A O 1
ATOM 508 N N . ALA A 1 71 ? 2.464 2.530 9.191 1.00 95.94 71 ALA A N 1
ATOM 509 C CA . ALA A 1 71 ? 2.101 1.130 8.991 1.00 95.94 71 ALA A CA 1
ATOM 510 C C . ALA A 1 71 ? 3.228 0.160 9.386 1.00 95.94 71 ALA A C 1
ATOM 512 O O . ALA A 1 71 ? 2.980 -0.826 10.065 1.00 95.94 71 ALA A O 1
ATOM 513 N N . GLU A 1 72 ? 4.473 0.461 9.011 1.00 94.19 72 GLU A N 1
ATOM 514 C CA . GLU A 1 72 ? 5.651 -0.359 9.332 1.00 94.19 72 GLU A CA 1
ATOM 515 C C . GLU A 1 72 ? 5.911 -0.484 10.842 1.00 94.19 72 GLU A C 1
ATOM 517 O O . GLU A 1 72 ? 6.386 -1.519 11.299 1.00 94.19 72 GLU A O 1
ATOM 522 N N . PHE A 1 73 ? 5.553 0.536 11.627 1.00 95.25 73 PHE A N 1
ATOM 523 C CA . PHE A 1 73 ? 5.662 0.522 13.091 1.00 95.25 73 PHE A CA 1
ATOM 524 C C . PHE A 1 73 ? 4.361 0.112 13.804 1.00 95.25 73 PHE A C 1
ATOM 526 O O . PHE A 1 73 ? 4.255 0.289 15.016 1.00 95.25 73 PHE A O 1
ATOM 533 N N . GLY A 1 74 ? 3.355 -0.393 13.081 1.00 95.94 74 GLY A N 1
ATOM 534 C CA . GLY A 1 74 ? 2.065 -0.789 13.660 1.00 95.94 74 GLY A CA 1
ATOM 535 C C . GLY A 1 74 ? 1.206 0.379 14.165 1.00 95.94 74 GLY A C 1
ATOM 536 O O . GLY A 1 74 ? 0.241 0.179 14.896 1.00 95.94 74 GLY A O 1
ATOM 537 N N . LEU A 1 75 ? 1.539 1.619 13.796 1.00 97.12 75 LEU A N 1
ATOM 538 C CA . LEU A 1 75 ? 0.830 2.832 14.215 1.00 97.12 75 LEU A CA 1
ATOM 539 C C . LEU A 1 75 ? -0.332 3.138 13.258 1.00 97.12 75 LEU A C 1
ATOM 541 O O . LEU A 1 75 ? -0.383 4.204 12.643 1.00 97.12 75 LEU A O 1
ATOM 545 N N . TYR A 1 76 ? -1.256 2.192 13.098 1.00 97.12 76 TYR A N 1
ATOM 546 C CA . TYR A 1 76 ? -2.269 2.236 12.039 1.00 97.12 76 TYR A CA 1
ATOM 547 C C . TYR A 1 76 ? -3.249 3.411 12.155 1.00 97.12 76 TYR A C 1
ATOM 549 O O . TYR A 1 76 ? -3.561 4.033 11.142 1.00 97.12 76 TYR A O 1
ATOM 557 N N . GLU A 1 77 ? -3.647 3.806 13.366 1.00 96.25 77 GLU A N 1
ATOM 558 C CA . GLU A 1 77 ? -4.513 4.983 13.561 1.00 96.25 77 GLU A CA 1
ATOM 559 C C . GLU A 1 77 ? -3.845 6.283 13.093 1.00 96.25 77 GLU A C 1
ATOM 561 O O . GLU A 1 77 ? -4.473 7.130 12.461 1.00 96.25 77 GLU A O 1
ATOM 566 N N . LYS A 1 78 ? -2.522 6.408 13.262 1.00 97.00 78 LYS A N 1
ATOM 567 C CA . LYS A 1 78 ? -1.786 7.536 12.672 1.00 97.00 78 LYS A CA 1
ATOM 568 C C . LYS A 1 78 ? -1.773 7.458 11.150 1.00 97.00 78 LYS A C 1
ATOM 570 O O . LYS A 1 78 ? -1.812 8.484 10.487 1.00 97.00 78 LYS A O 1
ATOM 575 N N . ALA A 1 79 ? -1.726 6.263 10.562 1.00 96.88 79 ALA A N 1
ATOM 576 C CA . ALA A 1 79 ? -1.864 6.123 9.113 1.00 96.88 79 ALA A CA 1
ATOM 577 C C . ALA A 1 79 ? -3.260 6.574 8.632 1.00 96.88 79 ALA A C 1
ATOM 579 O O . ALA A 1 79 ? -3.370 7.185 7.564 1.00 96.88 79 ALA A O 1
ATOM 580 N N . ARG A 1 80 ? -4.304 6.340 9.439 1.00 95.81 80 ARG A N 1
ATOM 581 C CA . ARG A 1 80 ? -5.673 6.818 9.203 1.00 95.81 80 ARG A CA 1
ATOM 582 C C . ARG A 1 80 ? -5.786 8.339 9.241 1.00 95.81 80 ARG A C 1
ATOM 584 O O . ARG A 1 80 ? -6.365 8.906 8.318 1.00 95.81 80 ARG A O 1
ATOM 591 N N . GLU A 1 81 ? -5.130 9.010 10.189 1.00 96.69 81 GLU A N 1
ATOM 592 C CA . GLU A 1 81 ? -5.038 10.484 10.220 1.00 96.69 81 GLU A CA 1
ATOM 593 C C . GLU A 1 81 ? -4.456 11.077 8.920 1.00 96.69 81 GLU A C 1
ATOM 595 O O . GLU A 1 81 ? -4.808 12.184 8.517 1.00 96.69 81 GLU A O 1
ATOM 600 N N . TYR A 1 82 ? -3.596 10.325 8.225 1.00 96.06 82 TYR A N 1
ATOM 601 C CA . TYR A 1 82 ? -3.002 10.713 6.941 1.00 96.06 82 TYR A CA 1
ATOM 602 C C . TYR A 1 82 ? -3.838 10.298 5.716 1.00 96.06 82 TYR A C 1
ATOM 604 O O . TYR A 1 82 ? -3.386 10.445 4.577 1.00 96.06 82 TYR A O 1
ATOM 612 N N . GLY A 1 83 ? -5.061 9.806 5.926 1.00 95.62 83 GLY A N 1
ATOM 613 C CA . GLY A 1 83 ? -6.029 9.537 4.866 1.00 95.62 83 GLY A CA 1
ATOM 614 C C . GLY A 1 83 ? -5.837 8.200 4.152 1.00 95.62 83 GLY A C 1
ATOM 615 O O . GLY A 1 83 ? -6.144 8.101 2.962 1.00 95.62 83 GLY A O 1
ATOM 616 N N . ILE A 1 84 ? -5.338 7.165 4.840 1.00 96.69 84 ILE A N 1
ATOM 617 C CA . ILE A 1 84 ? -5.173 5.822 4.251 1.00 96.69 84 ILE A CA 1
ATOM 618 C C . ILE A 1 84 ? -6.469 5.262 3.639 1.00 9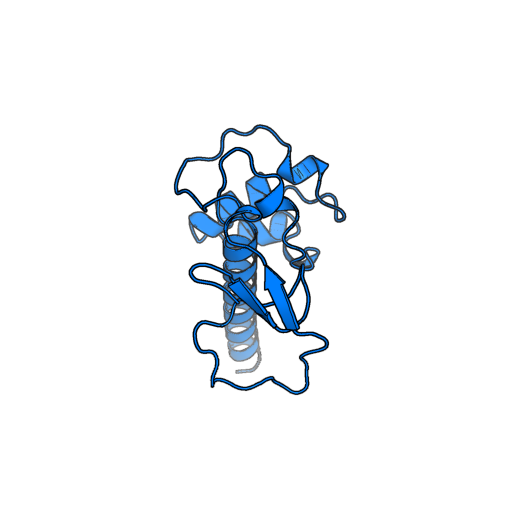6.69 84 ILE A C 1
ATOM 620 O O . ILE A 1 84 ? -6.408 4.545 2.637 1.00 96.69 84 ILE A O 1
ATOM 624 N N . ASP A 1 85 ? -7.634 5.637 4.172 1.00 95.75 85 ASP A N 1
ATOM 625 C CA . ASP A 1 85 ? -8.942 5.162 3.707 1.00 95.75 85 ASP A CA 1
ATOM 626 C C . ASP A 1 85 ? -9.245 5.583 2.261 1.00 95.75 85 ASP A C 1
ATOM 628 O O . ASP A 1 85 ? -9.868 4.831 1.511 1.00 95.75 85 ASP A O 1
ATOM 632 N N . TYR A 1 86 ? -8.706 6.723 1.814 1.00 96.38 86 TYR A N 1
ATOM 633 C CA . TYR A 1 86 ? -8.835 7.195 0.431 1.00 96.38 86 TYR A CA 1
ATOM 634 C C . TYR A 1 86 ? -7.924 6.450 -0.553 1.00 96.38 86 TYR A C 1
ATOM 636 O O . TYR A 1 86 ? -8.047 6.609 -1.771 1.00 96.38 86 TYR A O 1
ATOM 644 N N . CYS A 1 87 ? -6.978 5.644 -0.063 1.00 96.31 87 CYS A N 1
ATOM 645 C CA . CYS A 1 87 ? -6.130 4.849 -0.937 1.00 96.31 87 CYS A CA 1
ATOM 646 C C . CYS A 1 87 ? -6.950 3.721 -1.572 1.00 96.31 87 CYS A C 1
ATOM 648 O O . CYS A 1 87 ? -7.645 2.989 -0.884 1.00 96.31 87 CYS A O 1
ATOM 650 N N . PHE A 1 88 ? -6.824 3.509 -2.877 1.00 94.31 88 PHE A N 1
ATOM 651 C CA . PHE A 1 88 ? -7.486 2.408 -3.592 1.00 94.31 88 PHE A CA 1
ATOM 652 C C . PHE A 1 88 ? -6.496 1.336 -4.072 1.00 94.31 88 PHE A C 1
ATOM 654 O O . PHE A 1 88 ? -6.779 0.600 -5.012 1.00 94.31 88 PHE A O 1
ATOM 661 N N . GLU A 1 89 ? -5.319 1.262 -3.441 1.00 94.56 89 GLU A N 1
ATOM 662 C CA . GLU A 1 89 ? -4.359 0.156 -3.591 1.00 94.56 89 GLU A CA 1
ATOM 663 C C . GLU A 1 89 ? -3.876 -0.096 -5.029 1.00 94.56 89 GLU A C 1
ATOM 665 O O . GLU A 1 89 ? -3.667 -1.232 -5.448 1.00 94.56 89 GLU A O 1
ATOM 670 N N . CYS A 1 90 ? -3.671 0.969 -5.807 1.00 93.25 90 CYS A N 1
ATOM 671 C CA . CYS A 1 90 ? -3.210 0.854 -7.193 1.00 93.25 90 CYS A CA 1
ATOM 672 C C . CYS A 1 90 ? -1.731 0.471 -7.353 1.00 93.25 90 CYS A C 1
ATOM 674 O O . CYS A 1 90 ? -1.320 0.136 -8.454 1.00 93.25 90 CYS A O 1
ATOM 676 N N . GLY A 1 91 ? -0.909 0.571 -6.308 1.00 91.00 91 GLY A N 1
ATOM 677 C CA . GLY A 1 91 ? 0.496 0.153 -6.367 1.00 91.00 91 GLY A CA 1
ATOM 678 C C . GLY A 1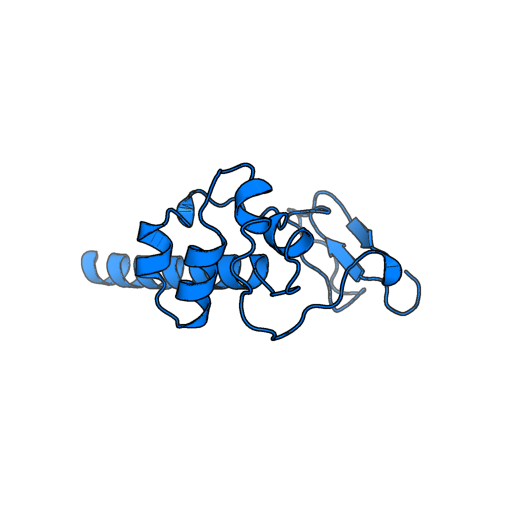 91 ? 1.479 1.123 -7.035 1.00 91.00 91 GLY A C 1
ATOM 679 O O . GLY A 1 91 ? 2.680 0.866 -6.986 1.00 91.00 91 GLY A O 1
ATOM 680 N N . MET A 1 92 ? 1.026 2.268 -7.569 1.00 92.25 92 MET A N 1
ATOM 681 C CA . MET A 1 92 ? 1.910 3.267 -8.202 1.00 92.25 92 MET A CA 1
ATOM 682 C C . MET A 1 92 ? 3.053 3.709 -7.281 1.00 92.25 92 MET A C 1
ATOM 684 O O . MET A 1 92 ? 4.198 3.815 -7.706 1.00 92.25 92 MET A O 1
ATOM 688 N N . CYS A 1 93 ? 2.769 3.901 -5.993 1.00 93.75 93 CYS A N 1
ATOM 689 C CA . CYS A 1 93 ? 3.779 4.286 -5.014 1.00 93.75 93 CYS A CA 1
ATOM 690 C C . CYS A 1 93 ? 4.936 3.280 -4.911 1.00 93.75 93 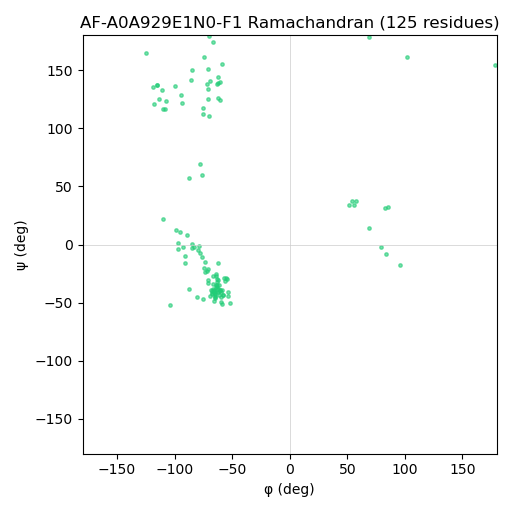CYS A C 1
ATOM 692 O O . CYS A 1 93 ? 6.081 3.702 -4.784 1.00 93.75 93 CYS A O 1
ATOM 694 N N . GLY A 1 94 ? 4.652 1.975 -4.980 1.00 91.56 94 GLY A N 1
ATOM 695 C CA . GLY A 1 94 ? 5.670 0.924 -4.943 1.00 91.56 94 GLY A CA 1
ATOM 696 C C . GLY A 1 94 ? 6.530 0.919 -6.203 1.00 91.56 94 GLY A C 1
ATOM 697 O O . GLY A 1 94 ? 7.745 0.793 -6.105 1.00 91.56 94 GLY A O 1
ATOM 698 N N . PHE A 1 95 ? 5.913 1.145 -7.366 1.00 89.62 95 PHE A N 1
ATOM 699 C CA . PHE A 1 95 ? 6.620 1.226 -8.646 1.00 89.62 95 PHE A CA 1
ATOM 700 C C . PHE A 1 95 ? 7.584 2.423 -8.715 1.00 89.62 95 PHE A C 1
ATOM 702 O O . PHE A 1 95 ? 8.734 2.268 -9.114 1.00 89.62 95 PHE A O 1
ATOM 709 N N . TYR A 1 96 ? 7.147 3.604 -8.266 1.00 92.25 96 TYR A N 1
ATOM 710 C CA . TYR A 1 96 ? 7.965 4.826 -8.261 1.00 92.25 96 TYR A CA 1
ATOM 711 C C . TYR A 1 96 ? 8.903 4.947 -7.048 1.00 92.25 96 TYR A C 1
ATOM 713 O O . TYR A 1 96 ? 9.656 5.915 -6.930 1.00 92.25 96 TYR A O 1
ATOM 721 N N . CYS A 1 97 ? 8.876 3.999 -6.108 1.00 93.50 97 CYS A N 1
ATOM 722 C CA . CYS A 1 97 ? 9.747 4.060 -4.944 1.00 93.50 97 CYS A CA 1
ATOM 723 C C . CYS A 1 97 ? 11.204 3.806 -5.355 1.00 93.50 97 CYS A C 1
ATOM 725 O O . CYS A 1 97 ? 11.591 2.676 -5.644 1.00 93.50 97 CYS A O 1
ATOM 727 N N . THR A 1 98 ? 12.048 4.837 -5.289 1.00 92.19 98 THR A N 1
ATOM 728 C CA . THR A 1 98 ? 13.490 4.707 -5.569 1.00 92.19 98 THR A CA 1
ATOM 729 C C . THR A 1 98 ? 14.197 3.783 -4.578 1.00 92.19 98 THR A C 1
ATOM 731 O O . THR A 1 98 ? 15.111 3.054 -4.950 1.00 92.19 98 THR A O 1
ATOM 734 N N . ALA A 1 99 ? 13.724 3.763 -3.330 1.00 93.19 99 ALA A N 1
ATOM 735 C CA . ALA A 1 99 ? 14.182 2.845 -2.295 1.00 93.19 99 ALA A CA 1
ATOM 736 C C . ALA A 1 99 ? 13.579 1.437 -2.420 1.00 93.19 99 ALA A C 1
ATOM 738 O O . ALA A 1 99 ? 13.900 0.605 -1.590 1.00 93.19 99 ALA A O 1
ATOM 739 N N . ARG A 1 100 ? 12.696 1.177 -3.400 1.00 91.94 100 ARG A N 1
ATOM 740 C CA . ARG A 1 100 ? 12.057 -0.126 -3.684 1.00 91.94 100 ARG A CA 1
ATOM 741 C C . ARG A 1 100 ? 11.394 -0.809 -2.481 1.00 91.94 100 ARG A C 1
ATOM 743 O O . ARG A 1 100 ? 11.332 -2.033 -2.388 1.00 91.94 100 ARG A O 1
ATOM 750 N N . ARG A 1 101 ? 10.840 -0.004 -1.578 1.00 93.31 101 ARG A N 1
ATOM 751 C CA . ARG A 1 101 ? 10.114 -0.475 -0.394 1.00 93.31 101 ARG A CA 1
ATOM 752 C C . ARG A 1 101 ? 8.759 -1.088 -0.778 1.00 93.31 101 ARG A C 1
ATOM 754 O O . ARG A 1 101 ? 8.135 -0.619 -1.735 1.00 93.31 101 ARG A O 1
ATOM 761 N N . PRO A 1 102 ? 8.231 -2.050 -0.000 1.00 92.25 102 PRO A N 1
ATOM 762 C CA . PRO A 1 102 ? 6.936 -2.693 -0.253 1.00 92.25 102 PRO A CA 1
ATOM 763 C C . PRO A 1 102 ? 5.740 -1.800 0.140 1.00 92.25 102 PRO A C 1
ATOM 765 O O . PRO A 1 102 ? 4.927 -2.141 0.998 1.00 92.25 102 PRO A O 1
ATOM 768 N N . LEU A 1 103 ? 5.628 -0.612 -0.467 1.00 94.44 103 LEU A N 1
ATOM 769 C CA . LEU A 1 103 ? 4.679 0.423 -0.039 1.00 94.44 103 LEU A CA 1
ATOM 770 C C . LEU A 1 103 ? 3.214 -0.023 -0.138 1.00 94.44 103 LEU A C 1
ATOM 772 O O . LEU A 1 103 ? 2.437 0.226 0.779 1.00 94.44 103 LEU A O 1
ATOM 776 N N . VAL A 1 104 ? 2.820 -0.689 -1.229 1.00 93.38 104 VAL A N 1
ATOM 777 C CA . VAL A 1 104 ? 1.425 -1.129 -1.408 1.00 93.38 104 VAL A CA 1
ATOM 778 C C . VAL A 1 104 ? 1.058 -2.271 -0.463 1.00 93.38 104 VAL A C 1
ATOM 780 O O . VAL A 1 104 ? -0.069 -2.322 0.019 1.00 93.38 104 VAL A O 1
ATOM 783 N N . GLN A 1 105 ? 2.009 -3.149 -0.143 1.00 92.75 105 GLN A N 1
ATOM 784 C CA . GLN A 1 105 ? 1.819 -4.231 0.818 1.00 92.75 105 GLN A CA 1
ATOM 785 C C . GLN A 1 105 ? 1.646 -3.674 2.235 1.00 92.75 105 GLN A C 1
ATOM 787 O O . GLN A 1 105 ? 0.739 -4.105 2.936 1.00 92.75 105 GLN A O 1
ATOM 792 N N . LEU A 1 106 ? 2.440 -2.667 2.622 1.00 95.62 106 LEU A N 1
ATOM 793 C CA . LEU A 1 106 ? 2.279 -1.965 3.902 1.00 95.62 106 LEU A CA 1
ATOM 794 C C . LEU A 1 106 ? 0.920 -1.262 4.009 1.00 95.62 106 LEU A C 1
ATOM 796 O O . LEU A 1 106 ? 0.292 -1.300 5.061 1.00 95.62 106 LEU A O 1
ATOM 800 N N . ILE A 1 107 ? 0.439 -0.648 2.923 1.00 96.75 107 ILE A N 1
ATOM 801 C CA . ILE A 1 107 ? -0.897 -0.029 2.892 1.00 96.75 107 ILE A CA 1
ATOM 802 C C . ILE A 1 107 ? -1.995 -1.085 3.051 1.00 96.75 107 ILE A C 1
ATOM 804 O O . ILE A 1 107 ? -2.915 -0.877 3.836 1.00 96.75 107 ILE A O 1
ATOM 808 N N . ARG A 1 108 ? -1.902 -2.207 2.325 1.00 95.75 108 ARG A N 1
ATOM 809 C CA . ARG A 1 108 ? -2.864 -3.316 2.429 1.00 95.75 108 ARG A CA 1
ATOM 810 C C . ARG A 1 108 ? -2.907 -3.889 3.843 1.00 95.75 108 ARG A C 1
ATOM 812 O O . ARG A 1 108 ? -3.995 -4.063 4.378 1.00 95.75 108 ARG A O 1
ATOM 819 N N . LEU A 1 109 ? -1.738 -4.104 4.450 1.00 95.94 109 LEU A N 1
ATOM 820 C CA . LEU A 1 109 ? -1.616 -4.538 5.841 1.00 95.94 109 LEU A CA 1
ATOM 821 C C . LEU A 1 109 ? -2.281 -3.538 6.793 1.00 95.94 109 LEU A C 1
ATOM 823 O O . LEU A 1 109 ? -3.135 -3.911 7.585 1.00 95.94 109 LEU A O 1
ATOM 827 N N . ALA A 1 110 ? -1.950 -2.251 6.686 1.00 97.50 110 ALA A N 1
ATOM 828 C CA . ALA A 1 110 ? -2.547 -1.244 7.556 1.00 97.50 110 ALA A CA 1
ATOM 829 C C . ALA A 1 110 ? -4.073 -1.173 7.404 1.00 97.50 110 ALA A C 1
ATOM 831 O O . ALA A 1 110 ? -4.774 -1.055 8.400 1.00 97.50 110 ALA A O 1
ATOM 832 N N . LYS A 1 111 ? -4.607 -1.306 6.185 1.00 97.44 111 LYS A N 1
ATOM 833 C CA . LYS A 1 111 ? -6.057 -1.361 5.962 1.00 97.44 111 LYS A CA 1
ATOM 834 C C . LYS A 1 111 ? -6.718 -2.598 6.562 1.00 97.44 111 LYS A C 1
ATOM 836 O O . LYS A 1 111 ? -7.803 -2.468 7.121 1.00 97.44 111 LYS A O 1
ATOM 841 N N . SER A 1 112 ? -6.098 -3.775 6.457 1.00 97.12 112 SER A N 1
ATOM 842 C CA . SER A 1 112 ? -6.646 -4.987 7.077 1.00 97.12 112 SER A CA 1
ATOM 843 C C . SER A 1 112 ? -6.654 -4.896 8.600 1.00 97.12 112 SER A C 1
ATOM 845 O O . SER A 1 112 ? -7.622 -5.313 9.226 1.00 97.12 112 SER A O 1
ATOM 847 N N . GLU A 1 113 ? -5.611 -4.311 9.187 1.00 97.38 113 GLU A N 1
ATOM 848 C CA . GLU A 1 113 ? -5.499 -4.124 10.637 1.00 97.38 113 GLU A CA 1
ATOM 849 C C . GLU A 1 113 ? -6.504 -3.092 11.148 1.00 97.38 113 GLU A C 1
ATOM 851 O O . GLU A 1 113 ? -7.215 -3.344 12.114 1.00 97.38 113 GLU A O 1
ATOM 856 N N . LEU A 1 114 ? -6.651 -1.965 10.448 1.00 97.00 114 LEU A N 1
ATOM 857 C CA . LEU A 1 114 ? -7.682 -0.972 10.742 1.00 97.00 114 LEU A CA 1
ATOM 858 C C . LEU A 1 114 ? -9.096 -1.565 10.674 1.00 97.00 114 LEU A C 1
ATOM 860 O O . LEU A 1 114 ? -9.899 -1.334 11.571 1.00 97.00 114 LEU A O 1
ATOM 864 N N . ALA A 1 115 ? -9.388 -2.384 9.660 1.00 97.00 115 ALA A N 1
ATOM 865 C CA . ALA A 1 115 ? -10.676 -3.067 9.562 1.00 97.00 115 ALA A CA 1
ATOM 866 C C . ALA A 1 115 ? -10.909 -4.051 10.724 1.00 97.00 115 ALA A C 1
ATOM 868 O O . ALA A 1 115 ? -12.035 -4.178 11.203 1.00 97.00 115 ALA A O 1
ATOM 869 N N . ALA A 1 116 ? -9.860 -4.736 11.192 1.00 96.44 116 ALA A N 1
ATOM 870 C CA . ALA A 1 116 ? -9.942 -5.608 12.360 1.00 96.44 116 ALA A CA 1
ATOM 871 C C . ALA A 1 116 ? -10.196 -4.810 13.651 1.00 96.44 116 ALA A C 1
ATOM 873 O O . ALA A 1 116 ? -11.054 -5.200 14.442 1.00 96.44 116 ALA A O 1
ATOM 874 N N . ILE A 1 117 ? -9.512 -3.676 13.837 1.00 95.06 117 ILE A N 1
ATOM 875 C CA . ILE A 1 117 ? -9.721 -2.759 14.970 1.00 95.06 117 ILE A CA 1
ATOM 876 C C . ILE A 1 117 ? -11.166 -2.248 14.988 1.00 95.06 117 ILE A C 1
ATOM 878 O O . ILE A 1 117 ? -11.842 -2.349 16.013 1.00 95.06 117 ILE A O 1
ATOM 882 N N . ASP A 1 118 ? -11.669 -1.769 13.847 1.00 95.25 118 ASP A N 1
ATOM 883 C CA . ASP A 1 118 ? -13.036 -1.255 13.733 1.00 95.25 118 ASP A CA 1
ATOM 884 C C . ASP A 1 118 ? -14.079 -2.347 14.019 1.00 95.25 118 ASP A C 1
ATOM 886 O O . ASP A 1 118 ? -15.093 -2.088 14.667 1.00 95.25 118 ASP A O 1
ATOM 890 N N . ALA A 1 119 ? -13.832 -3.582 13.565 1.00 95.06 119 ALA A N 1
ATOM 891 C CA . ALA A 1 119 ? -14.719 -4.714 13.817 1.00 95.06 119 ALA A CA 1
ATOM 892 C C . ALA A 1 119 ? -14.795 -5.073 15.309 1.00 95.06 119 ALA A C 1
ATOM 894 O O . ALA A 1 119 ? -15.882 -5.367 15.808 1.00 95.06 119 ALA A O 1
ATOM 895 N N . VAL A 1 120 ? -13.666 -5.020 16.027 1.00 94.62 120 VAL A N 1
ATOM 896 C CA . VAL A 1 120 ? -13.629 -5.238 17.483 1.00 94.62 120 VAL A CA 1
ATOM 897 C C . VAL A 1 120 ? -14.378 -4.121 18.208 1.00 94.62 120 VAL A C 1
ATOM 899 O O . VAL A 1 120 ? -15.267 -4.415 19.003 1.00 94.62 120 VAL A O 1
ATOM 902 N N . ALA A 1 121 ? -14.104 -2.857 17.877 1.00 92.75 121 ALA A N 1
ATOM 903 C CA . ALA A 1 121 ? -14.782 -1.715 18.490 1.00 92.75 121 ALA A CA 1
ATOM 904 C C . ALA A 1 121 ? -16.304 -1.741 18.251 1.00 92.75 121 ALA A C 1
ATOM 906 O O . ALA A 1 121 ? -17.090 -1.445 19.151 1.00 92.75 121 ALA A O 1
ATOM 907 N N . ALA A 1 122 ? -16.740 -2.136 17.051 1.00 91.25 122 ALA A N 1
ATOM 908 C CA . ALA A 1 122 ? -18.156 -2.294 16.733 1.00 91.25 122 ALA A CA 1
ATOM 909 C C . ALA A 1 122 ? -18.811 -3.447 17.513 1.00 91.25 122 ALA A C 1
ATOM 911 O O . ALA A 1 122 ? -19.957 -3.315 17.939 1.00 91.25 122 ALA A O 1
ATOM 912 N N . ALA A 1 123 ? -18.099 -4.561 17.716 1.00 92.38 123 ALA A N 1
ATOM 913 C CA . ALA A 1 123 ? -18.590 -5.687 18.508 1.00 92.38 123 ALA A CA 1
ATOM 914 C C . ALA A 1 123 ? -18.730 -5.326 19.996 1.00 92.38 123 ALA A C 1
ATOM 916 O O . ALA A 1 123 ? -19.723 -5.698 20.614 1.00 92.38 123 ALA A O 1
ATOM 917 N N . GLU A 1 124 ? -17.779 -4.569 20.550 1.00 90.19 124 GLU A N 1
ATOM 918 C CA . GLU A 1 124 ? -17.848 -4.058 21.924 1.00 90.19 124 GLU A CA 1
ATOM 919 C C . GLU A 1 124 ? -18.992 -3.056 22.112 1.00 90.19 124 GLU A C 1
ATOM 921 O O . GLU A 1 124 ? -19.680 -3.104 23.124 1.00 90.19 124 GLU A O 1
ATOM 926 N N . ALA A 1 125 ? -19.239 -2.177 21.136 1.00 87.62 125 ALA A N 1
ATOM 927 C CA . ALA A 1 125 ? -20.335 -1.207 21.199 1.00 87.62 125 ALA A CA 1
ATOM 928 C C . ALA A 1 125 ? -21.734 -1.837 21.047 1.00 87.62 125 ALA A C 1
ATOM 930 O O . ALA A 1 125 ? -22.731 -1.214 21.413 1.00 87.62 125 ALA A O 1
ATOM 931 N N . ALA A 1 126 ? -21.819 -3.033 20.459 1.00 82.44 126 ALA A N 1
ATOM 932 C CA . ALA A 1 126 ? -23.065 -3.775 20.279 1.00 82.44 126 ALA A CA 1
ATOM 933 C C . ALA A 1 126 ? -23.390 -4.727 21.447 1.00 82.44 126 ALA A C 1
ATOM 935 O O . ALA A 1 126 ? -24.491 -5.286 21.469 1.00 82.44 126 ALA A O 1
ATOM 936 N N . ALA A 1 127 ? -22.444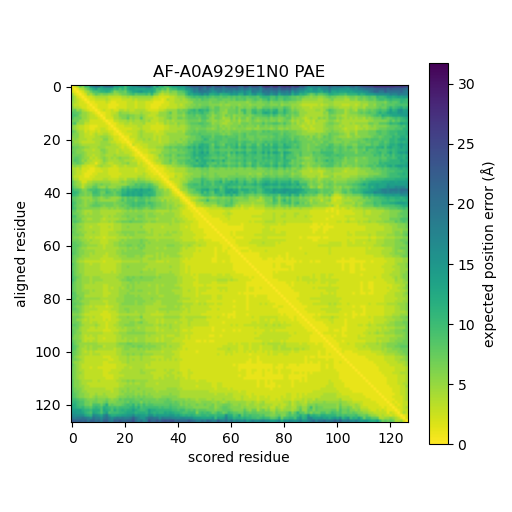 -4.931 22.368 1.00 69.94 127 ALA A N 1
ATOM 937 C CA . ALA A 1 127 ? -22.592 -5.733 23.582 1.00 69.94 127 ALA A CA 1
ATOM 938 C C . ALA A 1 127 ? -23.106 -4.885 24.757 1.00 69.94 127 ALA A C 1
ATOM 940 O O . ALA A 1 127 ? -23.891 -5.440 25.561 1.00 69.94 127 ALA A O 1
#

Mean predicted aligned error: 5.05 Å

Solvent-accessible surface area (backbone atoms only — not comparable to full-atom values): 7416 Å² total; per-residue (Å²): 127,65,95,72,39,46,42,22,44,35,37,95,47,65,32,47,74,57,91,58,92,83,73,72,81,60,94,83,47,83,40,78,40,80,44,56,53,89,77,53,82,74,74,42,89,55,72,85,80,81,80,55,49,28,31,73,62,28,92,78,65,39,56,47,70,57,31,31,53,26,26,74,71,69,37,36,70,62,15,47,78,57,47,52,82,72,57,80,61,53,39,53,36,28,74,52,28,88,48,22,36,64,42,45,59,33,48,53,50,33,51,55,50,48,53,50,52,52,51,51,54,52,53,62,75,74,106

Sequence (127 aa):
AGPGDRLIVGGPMRGVAIYDKDQGVGKDAYGLFVVSDSDFPPVTDIACLNCGECVAACPARLSVNMITRFAEFGLYEKAREYGIDYCFECGMCGFYCTARRPLVQLIRLAKSELAAIDAVAAAEAAA

Secondary structure (DSSP, 8-state):
--TTPEEEES-TTT-EE-S-TTS---TT---EEEE-GGGSPPP--PPP----HHHHT-TT---HHHHHHHHHTT-HHHHHHTTGGG-----HHHHT-TT---HHHHHHHHHHHHHHHHHHHHHHHT-

Foldseek 3Di:
DPPQKWKWWADDFQTDTDPDPPPDHDPNTPDIDIHDNVRDDDADPDDQPPPCQLQVQDPLNFPLNQLLVCLVVVVLVSSVVRPLVSDPLRCSSCRRRPNNHPSSVSSVSSVVVVVVVVVVVVVVVVD